Protein AF-A0A2D5HHC5-F1 (afdb_monomer_lite)

Structure (mmCIF, N/CA/C/O backbone):
data_AF-A0A2D5HHC5-F1
#
_entry.id   AF-A0A2D5HHC5-F1
#
loop_
_atom_site.group_PDB
_atom_site.id
_atom_site.type_symbol
_atom_site.label_atom_id
_atom_site.label_alt_id
_atom_site.label_comp_id
_atom_site.label_asym_id
_atom_site.label_entity_id
_atom_site.label_seq_id
_atom_site.pdbx_PDB_ins_code
_atom_site.Cartn_x
_atom_site.Cartn_y
_atom_site.Cartn_z
_atom_site.occupancy
_atom_site.B_iso_or_equiv
_atom_site.auth_seq_id
_atom_site.auth_comp_id
_atom_site.auth_asym_id
_atom_site.auth_atom_id
_atom_site.pdbx_PDB_model_num
ATOM 1 N N . SER A 1 1 ? 8.276 11.970 2.041 1.00 72.81 1 SER A N 1
ATOM 2 C CA . SER A 1 1 ? 7.850 11.811 3.441 1.00 72.81 1 SER A CA 1
ATOM 3 C C . SER A 1 1 ? 6.971 10.579 3.514 1.00 72.81 1 SER A C 1
ATOM 5 O O . SER A 1 1 ? 6.117 10.470 2.645 1.00 72.81 1 SER A O 1
ATOM 7 N N . TRP A 1 2 ? 7.227 9.647 4.436 1.00 87.75 2 TRP A N 1
ATOM 8 C CA . TRP A 1 2 ? 6.481 8.387 4.642 1.00 87.75 2 TRP A CA 1
ATOM 9 C C . TRP A 1 2 ? 6.526 8.026 6.135 1.00 87.75 2 TRP A C 1
ATOM 11 O O . TRP A 1 2 ? 7.377 8.562 6.846 1.00 87.75 2 TRP A O 1
ATOM 21 N N . GLY A 1 3 ? 5.668 7.106 6.591 1.00 90.44 3 GLY A N 1
ATOM 22 C CA . GLY A 1 3 ? 5.660 6.633 7.986 1.00 90.44 3 GLY A CA 1
ATOM 23 C C . GLY A 1 3 ? 5.006 7.590 8.991 1.00 90.44 3 GLY A C 1
ATOM 24 O O . GLY A 1 3 ? 5.270 7.491 10.187 1.00 90.44 3 GLY A O 1
ATOM 25 N N . GLY A 1 4 ? 4.200 8.537 8.499 1.00 94.06 4 GLY A N 1
ATOM 26 C CA . GLY A 1 4 ? 3.306 9.350 9.324 1.00 94.06 4 GLY A CA 1
ATOM 27 C C . GLY A 1 4 ? 2.011 8.609 9.665 1.00 94.06 4 GLY A C 1
ATOM 28 O O . GLY A 1 4 ? 1.847 7.443 9.319 1.00 94.06 4 GLY A O 1
ATOM 29 N N . PHE A 1 5 ? 1.088 9.300 10.334 1.00 96.44 5 PHE A N 1
ATOM 30 C CA . PHE A 1 5 ? -0.218 8.736 10.690 1.00 96.44 5 PHE A CA 1
ATOM 31 C C . PHE A 1 5 ? -1.204 8.683 9.511 1.00 96.44 5 PHE A C 1
ATOM 33 O O . PHE A 1 5 ? -2.195 7.969 9.606 1.00 96.44 5 PHE A O 1
ATOM 40 N N . GLU A 1 6 ? -0.937 9.413 8.425 1.00 97.38 6 GLU A N 1
ATOM 41 C CA . GLU A 1 6 ? -1.792 9.485 7.233 1.00 97.38 6 GLU A CA 1
ATOM 42 C C . GLU A 1 6 ? -1.317 8.509 6.155 1.00 97.38 6 GLU A C 1
ATOM 44 O O . GLU A 1 6 ? -0.113 8.395 5.878 1.00 97.38 6 GLU A O 1
ATOM 49 N N . SER A 1 7 ? -2.275 7.852 5.509 1.00 97.94 7 SER A N 1
ATOM 50 C CA . SER A 1 7 ? -2.043 7.007 4.348 1.00 97.94 7 SER A CA 1
ATOM 51 C C . SER A 1 7 ? -1.644 7.828 3.117 1.00 97.94 7 SER A C 1
ATOM 53 O O . SER A 1 7 ? -2.191 8.892 2.833 1.00 97.94 7 SER A O 1
ATOM 55 N N . LEU A 1 8 ? -0.672 7.322 2.352 1.00 97.50 8 LEU A N 1
ATOM 56 C CA . LEU A 1 8 ? -0.180 7.947 1.120 1.00 97.50 8 LEU A CA 1
ATOM 57 C C . LEU A 1 8 ? -0.124 6.930 -0.020 1.00 97.50 8 LEU A C 1
ATOM 59 O O . LEU A 1 8 ? 0.399 5.828 0.158 1.00 97.50 8 LEU A O 1
ATOM 63 N N . ALA A 1 9 ? -0.539 7.346 -1.215 1.00 96.50 9 ALA A N 1
ATOM 64 C CA . ALA A 1 9 ? -0.384 6.595 -2.458 1.00 96.50 9 ALA A CA 1
ATOM 65 C C . ALA A 1 9 ? 0.407 7.425 -3.476 1.00 96.50 9 ALA A C 1
ATOM 67 O O . ALA A 1 9 ? 0.076 8.580 -3.737 1.00 96.50 9 ALA A O 1
ATOM 68 N N . LEU A 1 10 ? 1.476 6.858 -4.041 1.00 93.88 10 LEU A N 1
ATOM 69 C CA . LEU A 1 10 ? 2.307 7.545 -5.033 1.00 93.88 10 LEU A CA 1
ATOM 70 C C . LEU A 1 10 ? 2.570 6.654 -6.249 1.00 93.88 10 LEU A C 1
ATOM 72 O O . LEU A 1 10 ? 2.944 5.493 -6.056 1.00 93.88 10 LEU A O 1
ATOM 76 N N . PRO A 1 11 ? 2.474 7.188 -7.481 1.00 92.94 11 PRO A N 1
ATOM 77 C CA . PRO A 1 11 ? 2.958 6.478 -8.652 1.00 92.94 11 PRO A CA 1
ATOM 78 C C . PRO A 1 11 ? 4.474 6.295 -8.555 1.00 92.94 11 PRO A C 1
ATOM 80 O O . PRO A 1 11 ? 5.204 7.170 -8.076 1.00 92.94 11 PRO A O 1
ATOM 83 N N . ILE A 1 12 ? 4.941 5.139 -9.007 1.00 90.69 12 ILE A N 1
ATOM 84 C CA . ILE A 1 12 ? 6.353 4.783 -9.050 1.00 90.69 12 ILE A CA 1
ATOM 85 C C . ILE A 1 12 ? 6.706 4.166 -10.406 1.00 90.69 12 ILE A C 1
ATOM 87 O O . ILE A 1 12 ? 5.869 3.565 -11.070 1.00 90.69 12 ILE A O 1
ATOM 91 N N . GLU A 1 13 ? 7.976 4.288 -10.776 1.00 88.44 13 GLU A N 1
ATOM 92 C CA . GLU A 1 13 ? 8.645 3.613 -11.884 1.00 88.44 13 GLU A CA 1
ATOM 93 C C . GLU A 1 13 ? 9.640 2.606 -11.284 1.00 88.44 13 GLU A C 1
ATOM 95 O O . GLU A 1 13 ? 10.789 2.965 -11.009 1.00 88.44 13 GLU A O 1
ATOM 100 N N . PRO A 1 14 ? 9.224 1.359 -10.986 1.00 86.06 14 PRO A N 1
ATOM 101 C CA . PRO A 1 14 ? 10.064 0.419 -10.247 1.00 86.06 14 PRO A CA 1
ATOM 102 C C . PRO A 1 14 ? 11.389 0.104 -10.946 1.00 86.06 14 PRO A C 1
ATOM 104 O O . PRO A 1 14 ? 12.374 -0.191 -10.264 1.00 86.06 14 PRO A O 1
ATOM 107 N N . SER A 1 15 ? 11.437 0.209 -12.280 1.00 84.69 15 SER A N 1
ATOM 108 C CA . SER A 1 15 ? 12.666 0.014 -13.054 1.00 84.69 15 SER A CA 1
ATOM 109 C C . SER A 1 15 ? 13.763 1.034 -12.712 1.00 84.69 15 SER A C 1
ATOM 111 O O . SER A 1 15 ? 14.943 0.720 -12.838 1.00 84.69 15 SER A O 1
ATOM 113 N N . ALA A 1 16 ? 13.406 2.219 -12.203 1.00 86.94 16 ALA A N 1
ATOM 114 C CA . ALA A 1 16 ? 14.362 3.274 -11.872 1.00 86.94 16 ALA A CA 1
ATOM 115 C C . ALA A 1 16 ? 15.107 3.057 -10.539 1.00 86.94 16 ALA A C 1
ATOM 117 O O . ALA A 1 16 ? 16.092 3.746 -10.276 1.00 86.94 16 ALA A O 1
ATOM 118 N N . TYR A 1 17 ? 14.654 2.137 -9.677 1.00 84.12 17 TYR A N 1
ATOM 119 C CA . TYR A 1 17 ? 15.245 1.939 -8.339 1.00 84.12 17 TYR A CA 1
ATOM 120 C C . TYR A 1 17 ? 15.406 0.480 -7.907 1.00 84.12 17 TYR A C 1
ATOM 122 O O . TYR A 1 17 ? 16.026 0.222 -6.873 1.00 84.12 17 TYR A O 1
ATOM 130 N N . ARG A 1 18 ? 14.883 -0.496 -8.658 1.00 85.31 18 ARG A N 1
ATOM 131 C CA . ARG A 1 18 ? 15.151 -1.913 -8.385 1.00 85.31 18 A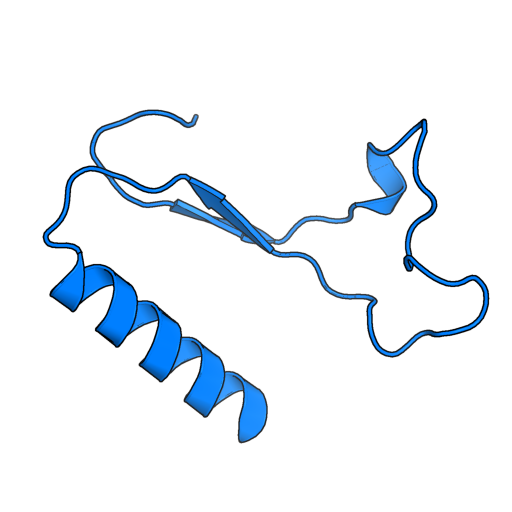RG A CA 1
ATOM 132 C C . ARG A 1 18 ? 16.474 -2.340 -9.016 1.00 85.31 18 ARG A C 1
ATOM 134 O O . ARG A 1 18 ? 16.624 -2.320 -10.229 1.00 85.31 18 ARG A O 1
ATOM 141 N N . SER A 1 19 ? 17.409 -2.788 -8.181 1.00 84.62 19 SER A N 1
ATOM 142 C CA . SER A 1 19 ? 18.706 -3.332 -8.613 1.00 84.62 19 SER A CA 1
ATOM 143 C C . SER A 1 19 ? 18.784 -4.863 -8.583 1.00 84.62 19 SER A C 1
ATOM 145 O O . SER A 1 19 ? 19.644 -5.435 -9.245 1.00 84.62 19 SER A O 1
ATOM 147 N N . CYS A 1 20 ? 17.902 -5.535 -7.832 1.00 85.56 20 CYS A N 1
ATOM 148 C CA . CYS A 1 20 ? 17.959 -6.991 -7.626 1.00 85.56 20 CYS A CA 1
ATOM 149 C C . CYS A 1 20 ? 16.836 -7.771 -8.324 1.00 85.56 20 CYS A C 1
ATOM 151 O O . CYS A 1 20 ? 17.037 -8.915 -8.713 1.00 85.56 20 CYS A O 1
ATOM 153 N N . MET A 1 21 ? 15.645 -7.183 -8.456 1.00 82.31 21 MET A N 1
ATOM 154 C CA . MET A 1 21 ? 14.488 -7.829 -9.080 1.00 82.31 21 MET A CA 1
ATOM 155 C C . MET A 1 21 ? 14.102 -7.060 -10.333 1.00 82.31 21 MET A C 1
ATOM 157 O O . MET A 1 21 ? 13.863 -5.855 -10.252 1.00 82.31 21 MET A O 1
ATOM 161 N N . ALA A 1 22 ? 14.026 -7.760 -11.465 1.00 79.75 22 ALA A N 1
ATOM 162 C CA . ALA A 1 22 ? 13.605 -7.165 -12.723 1.00 79.75 22 ALA A CA 1
ATOM 163 C C . ALA A 1 22 ? 12.197 -6.555 -12.608 1.00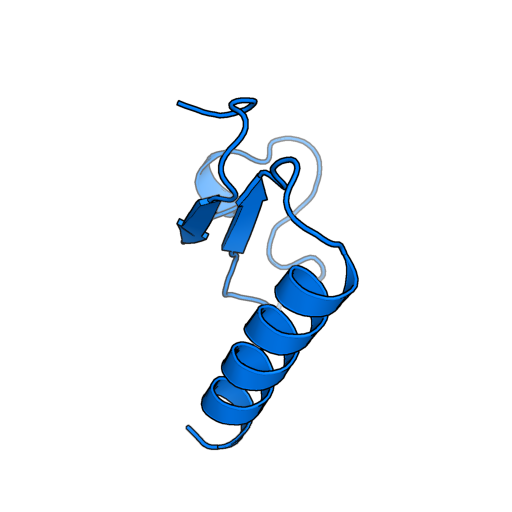 79.75 22 ALA A C 1
ATOM 165 O O . ALA A 1 22 ? 11.344 -7.019 -11.842 1.00 79.75 22 ALA A O 1
ATOM 166 N N . TRP A 1 23 ? 11.976 -5.490 -13.370 1.00 79.88 23 TRP A N 1
ATOM 167 C CA . TRP A 1 23 ? 10.663 -4.910 -13.605 1.00 79.88 23 TRP A CA 1
ATOM 168 C C . TRP A 1 23 ? 10.499 -4.689 -15.114 1.00 79.88 23 TRP A C 1
ATOM 170 O O . TRP A 1 23 ? 11.398 -4.085 -15.706 1.00 79.88 23 TRP A O 1
ATOM 180 N N . PRO A 1 24 ? 9.406 -5.153 -15.746 1.00 85.06 24 PRO A N 1
ATOM 181 C CA . PRO A 1 24 ? 8.312 -5.953 -15.175 1.00 85.06 24 PRO A CA 1
ATOM 182 C C . PRO A 1 24 ? 8.796 -7.306 -14.600 1.00 85.06 24 PRO A C 1
ATOM 184 O O . PRO A 1 24 ? 9.879 -7.766 -14.975 1.00 85.06 24 PRO A O 1
ATOM 187 N N . PRO A 1 25 ? 8.057 -7.936 -13.657 1.00 79.00 25 PRO A N 1
ATOM 188 C CA . PRO A 1 25 ? 8.507 -9.140 -12.941 1.00 79.00 25 PRO A CA 1
ATOM 189 C C . PRO A 1 25 ? 8.892 -10.304 -13.859 1.00 79.00 25 PRO A C 1
ATOM 191 O O . PRO A 1 25 ? 9.773 -11.098 -13.525 1.00 79.00 25 PRO A O 1
ATOM 194 N N . LYS A 1 26 ? 8.255 -10.384 -15.031 1.00 79.38 26 LYS A N 1
ATOM 195 C CA . LYS A 1 26 ? 8.635 -11.285 -16.113 1.00 79.38 26 LYS A CA 1
ATOM 196 C C . LYS A 1 26 ? 9.079 -10.478 -17.336 1.00 79.38 26 LYS A C 1
ATOM 198 O O . LYS A 1 26 ? 8.309 -9.659 -17.842 1.00 79.38 26 LYS A O 1
ATOM 203 N N . PRO A 1 27 ? 10.296 -10.715 -17.854 1.00 69.56 27 PRO A N 1
ATOM 204 C CA . PRO A 1 27 ? 10.766 -10.068 -19.073 1.00 69.56 27 PRO A CA 1
ATOM 205 C C . PRO A 1 27 ? 9.822 -10.326 -20.257 1.00 69.56 27 PRO A C 1
ATOM 207 O O . PRO A 1 27 ? 9.484 -11.472 -20.541 1.00 69.56 27 PRO A O 1
ATOM 210 N N . GLY A 1 28 ? 9.420 -9.265 -20.959 1.00 69.69 28 GLY A N 1
ATOM 211 C CA . GLY A 1 28 ? 8.538 -9.340 -22.132 1.00 69.69 28 GLY A CA 1
ATOM 212 C C . GLY A 1 28 ? 7.038 -9.236 -21.832 1.00 69.69 28 GLY A C 1
ATOM 213 O O . GLY A 1 28 ? 6.276 -8.927 -22.746 1.00 69.69 28 GLY A O 1
ATOM 214 N N . GLU A 1 29 ? 6.607 -9.401 -20.576 1.00 73.69 29 GLU A N 1
ATOM 215 C CA . GLU A 1 29 ? 5.225 -9.124 -20.168 1.00 73.69 29 GLU A CA 1
ATOM 216 C C . GLU A 1 29 ? 5.084 -7.632 -19.869 1.00 73.69 29 GLU A C 1
ATOM 218 O O . GLU A 1 29 ? 5.639 -7.113 -18.906 1.00 73.69 29 GLU A O 1
ATOM 223 N N . THR A 1 30 ? 4.372 -6.912 -20.734 1.00 70.62 30 THR A N 1
ATOM 224 C CA . THR A 1 30 ? 4.210 -5.457 -20.599 1.00 70.62 30 THR A CA 1
ATOM 225 C C . THR A 1 30 ? 2.900 -5.062 -19.922 1.00 70.62 30 THR A C 1
ATOM 227 O O . THR A 1 30 ? 2.598 -3.877 -19.835 1.00 70.62 30 THR A O 1
ATOM 230 N N . GLU A 1 31 ? 2.101 -6.022 -19.468 1.00 75.44 31 GLU A N 1
ATOM 231 C CA . GLU A 1 31 ? 0.832 -5.762 -18.777 1.00 75.44 31 GLU A CA 1
ATOM 232 C C . GLU A 1 31 ? 1.097 -5.217 -17.361 1.00 75.44 31 GLU A C 1
ATOM 234 O O . GLU A 1 31 ? 0.540 -4.189 -16.979 1.00 75.44 31 GLU A O 1
ATOM 239 N N . ASP A 1 32 ? 2.090 -5.774 -16.662 1.00 74.00 32 ASP A N 1
ATOM 240 C CA . ASP A 1 32 ? 2.526 -5.343 -15.325 1.00 74.00 32 ASP A CA 1
ATOM 241 C C . ASP A 1 32 ? 3.550 -4.192 -15.376 1.00 74.00 32 ASP A C 1
ATOM 243 O O . ASP A 1 32 ? 4.675 -4.298 -14.881 1.00 74.00 32 ASP A O 1
ATOM 247 N N . ARG A 1 33 ? 3.183 -3.076 -16.022 1.00 79.69 33 ARG A N 1
ATOM 248 C CA . ARG A 1 33 ? 4.079 -1.910 -16.191 1.00 79.69 33 ARG A CA 1
ATOM 249 C C . ARG A 1 33 ? 3.873 -0.788 -15.175 1.00 79.69 33 ARG A C 1
ATOM 251 O O . ARG A 1 33 ? 4.784 0.010 -14.973 1.00 79.69 33 ARG A O 1
ATOM 258 N N . PHE A 1 34 ? 2.698 -0.708 -14.553 1.00 85.38 34 PHE A N 1
ATOM 259 C CA . PHE A 1 34 ? 2.355 0.369 -13.623 1.00 85.38 34 PHE A CA 1
ATOM 260 C C . PHE A 1 34 ? 2.681 -0.021 -12.183 1.00 85.38 34 PHE A C 1
ATOM 262 O O . PHE A 1 34 ? 2.451 -1.154 -11.768 1.00 85.38 34 PHE A O 1
ATOM 269 N N . GLY A 1 35 ? 3.209 0.926 -11.408 1.00 88.38 35 GLY A N 1
ATOM 270 C CA . GLY A 1 35 ? 3.501 0.726 -9.996 1.00 88.38 35 GLY A CA 1
ATOM 271 C C . GLY A 1 35 ? 2.926 1.850 -9.143 1.00 88.38 35 GLY A C 1
ATOM 272 O O . GLY A 1 35 ? 3.072 3.027 -9.467 1.00 88.38 35 GLY A O 1
ATOM 273 N N . VAL A 1 36 ? 2.328 1.483 -8.012 1.00 92.25 36 VAL A N 1
ATOM 274 C CA . VAL A 1 36 ? 1.927 2.415 -6.953 1.00 92.25 36 VAL A CA 1
ATOM 275 C C . VAL A 1 36 ? 2.581 1.960 -5.655 1.00 92.25 36 VAL A C 1
ATOM 277 O O . VAL A 1 36 ? 2.565 0.775 -5.323 1.00 92.25 36 VAL A O 1
ATOM 280 N N . ARG A 1 37 ? 3.178 2.893 -4.913 1.00 93.19 37 ARG A N 1
ATOM 281 C CA . ARG A 1 37 ? 3.638 2.645 -3.545 1.00 93.19 37 ARG A CA 1
ATOM 282 C C . ARG A 1 37 ? 2.608 3.183 -2.568 1.00 93.19 37 ARG A C 1
ATOM 284 O O . ARG A 1 37 ? 2.310 4.376 -2.596 1.00 93.19 37 ARG A O 1
ATOM 291 N N . LEU A 1 38 ? 2.174 2.315 -1.664 1.00 96.31 38 LEU A N 1
ATOM 292 C CA . LEU A 1 38 ? 1.341 2.670 -0.526 1.00 96.31 38 LEU A CA 1
ATOM 293 C C . LEU A 1 38 ? 2.209 2.796 0.732 1.00 96.31 38 LEU A C 1
ATOM 295 O O . LEU A 1 38 ? 3.061 1.947 0.996 1.00 96.31 38 LEU A O 1
ATOM 299 N N . SER A 1 39 ? 2.001 3.863 1.494 1.00 97.38 39 SER A N 1
ATOM 300 C CA . SER A 1 39 ? 2.432 3.985 2.888 1.00 97.38 39 SER A CA 1
ATOM 301 C C . SER A 1 39 ? 1.159 3.998 3.714 1.00 97.38 39 SER A C 1
ATOM 303 O O . SER A 1 39 ? 0.433 4.980 3.645 1.00 97.38 39 SER A O 1
ATOM 305 N N . ILE A 1 40 ? 0.879 2.917 4.436 1.00 97.62 40 ILE A N 1
ATOM 306 C CA . ILE A 1 40 ? -0.355 2.775 5.216 1.00 97.62 40 ILE A CA 1
ATOM 307 C C . ILE A 1 40 ? -0.224 3.539 6.537 1.00 97.62 40 ILE A C 1
ATOM 309 O O . ILE A 1 40 ? 0.769 3.368 7.248 1.00 97.62 40 ILE A O 1
ATOM 313 N N . GLY A 1 41 ? -1.200 4.401 6.805 1.00 96.94 41 GLY A N 1
ATOM 314 C CA . GLY A 1 41 ? -1.335 5.196 8.017 1.00 96.94 41 GLY A CA 1
ATOM 315 C C . GLY A 1 41 ? -1.986 4.419 9.162 1.00 96.94 41 GLY A C 1
ATOM 316 O O . GLY A 1 41 ? -1.840 3.201 9.275 1.00 96.94 41 GLY A O 1
ATOM 317 N N . LEU A 1 42 ? -2.658 5.149 10.051 1.00 98.12 42 LEU A N 1
ATOM 318 C CA . LEU A 1 42 ? -3.290 4.625 11.269 1.00 98.12 42 LEU A CA 1
ATOM 319 C C . LEU A 1 42 ? -4.823 4.757 11.252 1.00 98.12 42 LEU A C 1
ATOM 321 O O . LEU A 1 42 ? -5.449 4.741 12.312 1.00 98.12 42 LEU A O 1
ATOM 325 N N . GL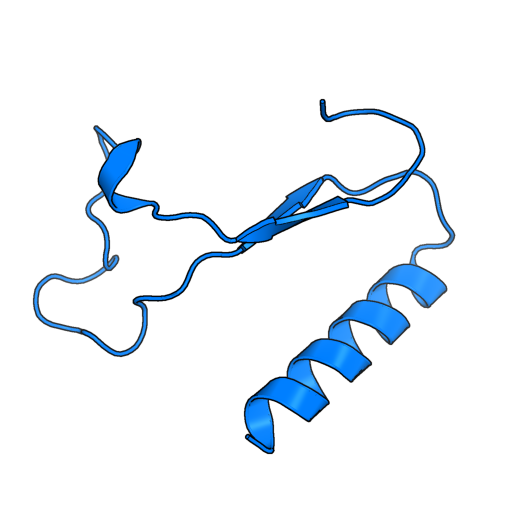U A 1 43 ? -5.419 4.935 10.074 1.00 98.44 43 GLU A N 1
ATOM 326 C CA . GLU A 1 43 ? -6.871 4.978 9.893 1.00 98.44 43 GLU A CA 1
ATOM 327 C C . GLU A 1 43 ? -7.536 3.626 10.219 1.00 98.44 43 GLU A C 1
ATOM 329 O O . GLU A 1 43 ? -6.864 2.601 10.382 1.00 98.44 43 GLU A O 1
ATOM 334 N N . ASP A 1 44 ? -8.871 3.610 10.311 1.00 98.56 44 ASP A N 1
ATOM 335 C CA . ASP A 1 44 ? -9.609 2.353 10.440 1.00 98.56 44 ASP A CA 1
ATOM 336 C C . ASP A 1 44 ? -9.321 1.459 9.214 1.00 98.56 44 ASP A C 1
ATOM 338 O O . ASP A 1 44 ? -9.462 1.912 8.071 1.00 98.56 44 ASP A O 1
ATOM 342 N N . PRO A 1 45 ? -8.923 0.188 9.409 1.00 98.50 45 PRO A N 1
ATOM 343 C CA . PRO A 1 45 ? -8.651 -0.714 8.297 1.00 98.50 45 PRO A CA 1
ATOM 344 C C . PRO A 1 45 ? -9.828 -0.879 7.330 1.00 98.50 45 PRO A C 1
ATOM 346 O O . PRO A 1 45 ? -9.600 -1.076 6.138 1.00 98.50 45 PRO A O 1
ATOM 349 N N . ALA A 1 46 ? -11.071 -0.811 7.815 1.00 98.69 46 ALA A N 1
ATOM 350 C CA . ALA A 1 46 ? -12.255 -0.931 6.972 1.00 98.69 46 ALA A CA 1
ATOM 351 C C . ALA A 1 46 ? -12.387 0.256 6.008 1.00 98.69 46 ALA A C 1
ATOM 353 O O . ALA A 1 46 ? -12.707 0.049 4.837 1.00 98.69 46 ALA A O 1
ATOM 354 N N . ASP A 1 47 ? -12.070 1.468 6.467 1.00 98.69 47 ASP A N 1
ATOM 355 C CA . ASP A 1 47 ? -12.093 2.671 5.631 1.00 98.69 47 ASP A CA 1
ATOM 356 C C . ASP A 1 47 ? -11.008 2.603 4.546 1.00 98.69 47 ASP A C 1
ATOM 358 O O . ASP A 1 47 ? -11.273 2.887 3.378 1.00 98.69 47 ASP A O 1
ATOM 362 N N . LEU A 1 48 ? -9.801 2.147 4.901 1.00 98.50 48 LEU A N 1
ATOM 363 C CA . LEU A 1 48 ? -8.702 1.979 3.943 1.00 98.50 48 LEU A CA 1
ATOM 364 C C . LEU A 1 48 ? -8.998 0.921 2.879 1.00 98.50 48 LEU A C 1
ATOM 366 O O . LEU A 1 48 ? -8.672 1.111 1.707 1.00 98.50 48 LEU A O 1
ATOM 370 N N . ILE A 1 49 ? -9.608 -0.199 3.274 1.00 98.56 49 ILE A N 1
ATOM 371 C CA . ILE A 1 49 ? -10.024 -1.239 2.328 1.00 98.56 49 ILE A CA 1
ATOM 372 C C . ILE A 1 49 ? -11.078 -0.677 1.376 1.00 98.56 49 ILE A C 1
ATOM 374 O O . ILE A 1 49 ? -10.922 -0.825 0.166 1.00 98.56 49 ILE A O 1
ATOM 378 N N . ALA A 1 50 ? -12.098 0.008 1.900 1.00 98.75 50 ALA A N 1
ATOM 379 C CA . ALA A 1 50 ? -13.159 0.588 1.083 1.00 98.75 50 ALA A CA 1
ATOM 380 C C . ALA A 1 50 ? -12.619 1.607 0.062 1.00 98.75 50 ALA A C 1
ATOM 382 O O . ALA A 1 50 ? -13.035 1.596 -1.099 1.00 98.75 50 ALA A O 1
ATOM 383 N N . ASP A 1 51 ? -11.658 2.447 0.459 1.00 98.50 51 ASP A N 1
ATOM 384 C CA . ASP A 1 51 ? -11.030 3.425 -0.438 1.00 98.50 51 ASP A CA 1
ATOM 385 C C . ASP A 1 51 ? -10.240 2.744 -1.573 1.00 98.50 51 ASP A C 1
ATOM 387 O O . ASP A 1 51 ? -10.399 3.070 -2.755 1.00 98.50 51 ASP A O 1
ATOM 391 N N . ILE A 1 52 ? -9.446 1.717 -1.245 1.00 98.00 52 ILE A N 1
ATOM 392 C CA . ILE A 1 52 ? -8.680 0.952 -2.240 1.00 98.00 52 ILE A CA 1
ATOM 393 C C . ILE A 1 52 ? -9.613 0.166 -3.171 1.00 98.00 52 ILE A C 1
ATOM 395 O O . ILE A 1 52 ? -9.384 0.142 -4.382 1.00 98.00 52 ILE A O 1
ATOM 399 N N . GLU A 1 53 ? -10.671 -0.457 -2.649 1.00 98.50 53 GLU A N 1
ATOM 400 C CA . GLU A 1 53 ? -11.665 -1.171 -3.459 1.00 98.50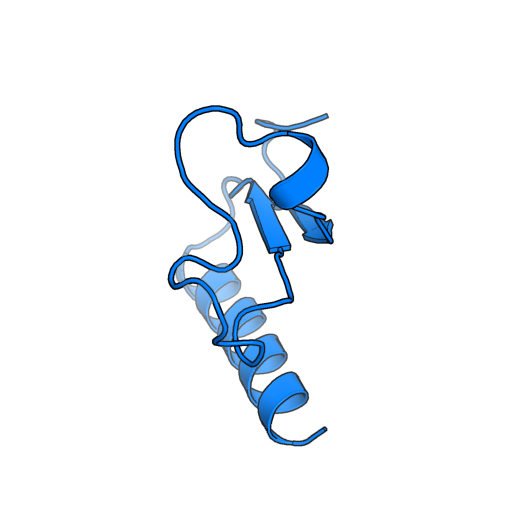 53 GLU A CA 1
ATOM 401 C C 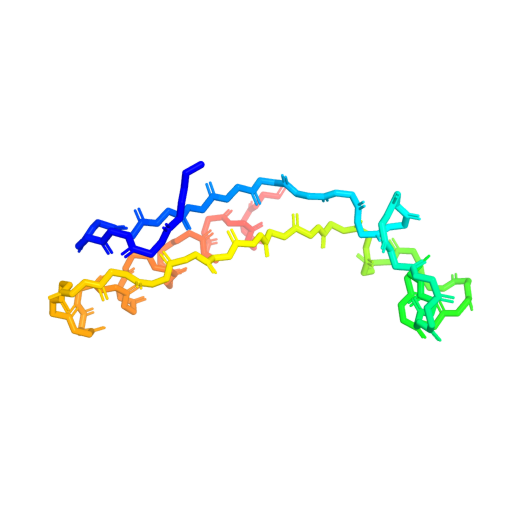. GLU A 1 53 ? -12.337 -0.237 -4.470 1.00 98.50 53 GLU A C 1
ATOM 403 O O . GLU A 1 53 ? -12.427 -0.574 -5.656 1.00 98.50 53 GLU A O 1
ATOM 408 N N . GLN A 1 54 ? -12.734 0.963 -4.037 1.00 98.56 54 GLN A N 1
ATOM 409 C CA . GLN A 1 54 ? -13.297 1.979 -4.923 1.00 98.56 54 GLN A CA 1
ATOM 410 C C . GLN A 1 54 ? -12.306 2.375 -6.028 1.00 98.56 54 GLN A C 1
ATOM 412 O O . GLN A 1 54 ? -12.681 2.437 -7.203 1.00 98.56 54 GLN A O 1
ATOM 417 N N . ALA A 1 55 ? -11.039 2.615 -5.679 1.00 96.75 55 ALA A N 1
ATOM 418 C CA . ALA A 1 55 ? -10.005 2.979 -6.646 1.00 96.75 55 ALA A CA 1
ATOM 419 C C . ALA A 1 55 ? -9.751 1.860 -7.674 1.00 96.75 55 ALA A C 1
ATOM 421 O O . ALA A 1 55 ? -9.649 2.124 -8.874 1.00 96.75 55 ALA A O 1
ATOM 422 N N . MET A 1 56 ? -9.704 0.602 -7.227 1.00 95.88 56 MET A N 1
ATOM 423 C CA . MET A 1 56 ? -9.505 -0.559 -8.100 1.00 95.88 56 MET A CA 1
ATOM 424 C C . MET A 1 56 ? -10.703 -0.811 -9.021 1.00 95.88 56 MET A C 1
ATOM 426 O O . MET A 1 56 ? -10.506 -1.200 -10.174 1.00 95.88 56 MET A O 1
ATOM 430 N N . ALA A 1 57 ? -11.931 -0.574 -8.551 1.00 98.00 57 ALA A N 1
ATOM 431 C CA . ALA A 1 57 ? -13.128 -0.652 -9.385 1.00 98.00 57 ALA A CA 1
ATOM 432 C C . ALA A 1 57 ? -13.123 0.430 -10.477 1.00 98.00 57 ALA A C 1
ATOM 434 O O . ALA A 1 57 ? -13.404 0.133 -11.638 1.00 98.00 57 ALA A O 1
ATOM 435 N N . ALA A 1 58 ? -12.743 1.663 -10.126 1.00 97.12 58 ALA A N 1
ATOM 436 C CA . ALA A 1 58 ? -12.594 2.750 -11.090 1.00 97.12 58 ALA A CA 1
ATOM 437 C C . ALA A 1 58 ? -11.510 2.448 -12.138 1.00 97.12 58 ALA A C 1
ATOM 439 O O . ALA A 1 58 ? -11.730 2.690 -13.321 1.00 97.12 58 ALA A O 1
ATOM 440 N N . TRP A 1 59 ? -10.375 1.872 -11.724 1.00 92.75 59 TRP A N 1
ATOM 441 C CA . TRP A 1 59 ? -9.309 1.450 -12.638 1.00 92.75 59 TRP A CA 1
ATOM 442 C C . TRP A 1 59 ? -9.764 0.360 -13.614 1.00 92.75 59 TRP A C 1
ATOM 444 O O . TRP A 1 59 ? -9.470 0.449 -14.797 1.00 92.75 59 TRP A O 1
ATOM 454 N N . HIS A 1 60 ? -10.509 -0.650 -13.150 1.00 92.56 60 HIS A N 1
ATOM 455 C CA . HIS A 1 60 ? -11.022 -1.716 -14.023 1.00 92.56 60 HIS A CA 1
ATOM 456 C C . HIS A 1 60 ? -12.049 -1.233 -15.053 1.00 92.56 60 HIS A C 1
ATOM 458 O O . H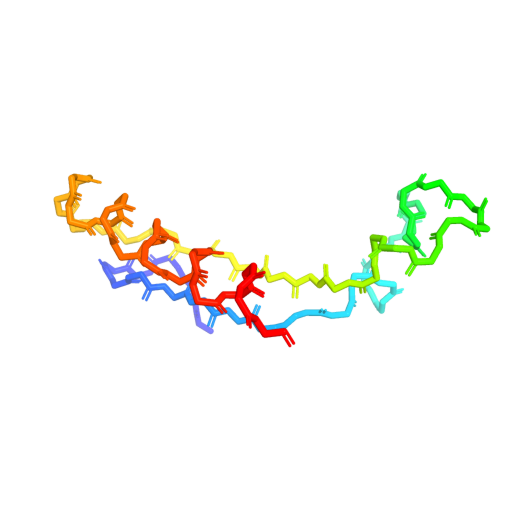IS A 1 60 ? -12.258 -1.904 -16.062 1.00 92.56 60 HIS A O 1
ATOM 464 N N . ALA A 1 61 ? -12.730 -0.122 -14.779 1.00 95.00 61 ALA A N 1
ATOM 465 C CA . ALA A 1 61 ? -13.719 0.456 -15.681 1.00 95.00 61 ALA A CA 1
ATOM 466 C C . ALA A 1 61 ? -13.118 1.430 -16.713 1.00 95.00 61 ALA A C 1
ATOM 468 O O . ALA A 1 61 ? -13.849 1.866 -17.606 1.00 95.00 61 ALA A O 1
ATOM 469 N N . ALA A 1 62 ? -11.840 1.798 -16.568 1.00 85.12 62 ALA A N 1
ATOM 470 C CA . ALA A 1 62 ? -11.109 2.706 -17.454 1.00 85.12 62 ALA A CA 1
ATOM 471 C C . ALA A 1 62 ? -10.448 1.960 -18.624 1.00 85.12 62 ALA A C 1
ATOM 473 O O . ALA A 1 62 ? -10.412 2.553 -19.727 1.00 85.12 62 ALA A O 1
#

Sequence (62 aa):
SWGGFESLALPIEPSAYRSCMAWPPKPGETEDRFGVRLSIGLEDPADLIADIEQAMAAWHAA

Radius of gyration: 14.22 Å; chains: 1; bounding box: 32×23×33 Å

Secondary structure (DSSP, 8-state):
--SSSS-EEEEE-GGGT-SSS-SSSSTT--SS--EEEEE--SS-HHHHHHHHHHHHHHHHT-

Foldseek 3Di:
DADEQDKDKDKDQVCVPDPDADPVNDPPPCPRGTDIDIRDHNDDPVVVVVVVVVVVVVVVVD

pLDDT: mean 89.89, std 8.77, range [69.56, 98.75]